Protein AF-A0A7S1H2E3-F1 (afdb_monomer_lite)

InterPro domains:
  IPR012901 Carnosine N-methyltransferase [PF07942] (1-110)
  IPR012901 Carnosine N-methyltransferase [PTHR12303] (2-111)
  IPR012901 Carnosine N-methyltransferase [SM01296] (1-111)
  IPR029063 S-adenosyl-L-methionine-dependent methyltransferase superfamily [G3DSA:3.40.50.150] (1-111)
  IPR029063 S-adenosyl-L-methionine-dependent methyltransferase superfamily [SSF53335] (2-95)

Sequence (112 aa):
NAIVCCFFLDAAPSIVEYIQVIHKMLKPGGHLINFGPLLYHWSGPAMRPDDRTREKYQSRFSYLDSRYMSSVDMSWEDVRHILVNAGFDIVEERVGVRTLYTADRRSMMNMA

Radius of gyration: 16.62 Å; chains: 1; bounding box: 35×37×40 Å

pLDDT: mean 89.61, std 10.37, range [56.91, 98.44]

Structure (mmCIF, N/CA/C/O backbone):
data_AF-A0A7S1H2E3-F1
#
_entry.id   AF-A0A7S1H2E3-F1
#
loop_
_atom_site.group_PDB
_atom_site.id
_atom_site.type_symbol
_atom_site.label_atom_id
_atom_site.label_alt_id
_atom_site.label_comp_id
_atom_site.label_asym_id
_atom_site.label_entity_id
_atom_site.label_seq_id
_atom_site.pdbx_PDB_ins_code
_atom_site.Cartn_x
_atom_site.Cartn_y
_atom_site.Cartn_z
_atom_site.occupancy
_atom_site.B_iso_or_equiv
_atom_site.auth_seq_id
_atom_site.auth_comp_id
_atom_site.auth_asym_id
_atom_site.auth_atom_id
_atom_site.pdbx_PDB_model_num
ATOM 1 N N . ASN A 1 1 ? -18.091 3.417 9.476 1.00 94.31 1 ASN A N 1
ATOM 2 C CA . ASN A 1 1 ? -17.389 4.181 8.414 1.00 94.31 1 ASN A CA 1
ATOM 3 C C . ASN A 1 1 ? -16.238 3.312 7.939 1.00 94.31 1 ASN A C 1
ATOM 5 O O . ASN A 1 1 ? -15.663 2.635 8.780 1.00 94.31 1 ASN A O 1
ATOM 9 N N . ALA A 1 2 ? -15.971 3.242 6.638 1.00 97.50 2 ALA A N 1
ATOM 10 C CA . ALA A 1 2 ? -14.930 2.365 6.117 1.00 97.50 2 ALA A CA 1
ATOM 11 C C . ALA A 1 2 ? -14.249 2.970 4.887 1.00 97.50 2 ALA A C 1
ATOM 13 O O . ALA A 1 2 ? -14.883 3.718 4.141 1.00 97.50 2 ALA A O 1
ATOM 14 N N . ILE A 1 3 ? -12.982 2.615 4.691 1.00 98.44 3 ILE A N 1
ATOM 15 C CA . ILE A 1 3 ? -12.194 2.874 3.485 1.00 98.44 3 ILE A CA 1
ATOM 16 C C . ILE A 1 3 ? -11.799 1.518 2.909 1.00 98.44 3 ILE A C 1
ATOM 18 O O . ILE A 1 3 ? -11.326 0.646 3.636 1.00 98.44 3 ILE A O 1
ATOM 22 N N . VAL A 1 4 ? -12.021 1.338 1.608 1.00 98.31 4 VAL A N 1
ATOM 23 C CA . VAL A 1 4 ? -11.709 0.095 0.901 1.00 98.31 4 VAL A CA 1
ATOM 24 C C . VAL A 1 4 ? -10.627 0.373 -0.132 1.00 98.31 4 VAL A C 1
ATOM 26 O O . VAL A 1 4 ? -10.801 1.222 -1.004 1.00 98.31 4 VAL A O 1
ATOM 29 N N . CYS A 1 5 ? -9.524 -0.358 -0.039 1.00 98.06 5 CYS A N 1
ATOM 30 C CA . CYS A 1 5 ? -8.411 -0.321 -0.975 1.00 98.06 5 CYS A CA 1
ATOM 31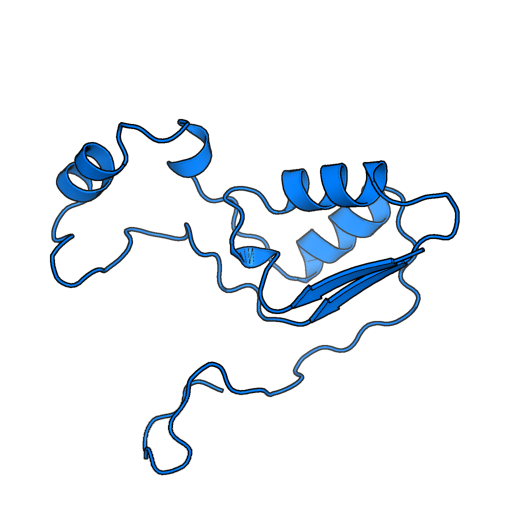 C C . CYS A 1 5 ? -8.394 -1.641 -1.752 1.00 98.06 5 CYS A C 1
ATOM 33 O O . CYS A 1 5 ? -8.228 -2.705 -1.162 1.00 98.06 5 CYS A O 1
ATOM 35 N N . CYS A 1 6 ? -8.587 -1.583 -3.069 1.00 97.50 6 CYS A N 1
ATOM 36 C CA . CYS A 1 6 ? -8.560 -2.752 -3.948 1.00 97.50 6 CYS A CA 1
ATOM 37 C C . CYS A 1 6 ? -7.493 -2.526 -5.023 1.00 97.50 6 CYS A C 1
ATOM 39 O O . CYS A 1 6 ? -7.674 -1.620 -5.834 1.00 97.50 6 CYS A O 1
ATOM 41 N N . PHE A 1 7 ? -6.391 -3.290 -5.003 1.00 96.62 7 PHE A N 1
ATOM 42 C CA . PHE A 1 7 ? -5.220 -3.077 -5.881 1.00 96.62 7 PHE A CA 1
ATOM 43 C C . PHE A 1 7 ? -4.704 -1.625 -5.836 1.00 96.62 7 PHE A C 1
ATOM 45 O O . PHE A 1 7 ? -4.566 -0.967 -6.867 1.00 96.62 7 PHE A O 1
ATOM 52 N N . PHE A 1 8 ? -4.529 -1.086 -4.624 1.00 97.00 8 PHE A N 1
ATOM 53 C CA . PHE A 1 8 ? -4.285 0.348 -4.439 1.00 97.00 8 PHE A CA 1
ATOM 54 C C . PHE A 1 8 ? -3.083 0.699 -3.561 1.00 97.00 8 PHE A C 1
ATOM 56 O O . PHE A 1 8 ? -2.386 1.666 -3.856 1.00 97.00 8 PHE A O 1
ATOM 63 N N . LEU A 1 9 ? -2.838 -0.026 -2.465 1.00 95.75 9 LEU A N 1
ATOM 64 C CA . LEU A 1 9 ? -1.803 0.379 -1.504 1.00 95.75 9 LEU A CA 1
ATOM 65 C C . LEU A 1 9 ? -0.379 0.342 -2.086 1.00 95.75 9 LEU A C 1
ATOM 67 O O . LEU A 1 9 ? 0.482 1.092 -1.635 1.00 95.75 9 LEU A O 1
ATOM 71 N N . ASP A 1 10 ? -0.150 -0.485 -3.100 1.00 93.94 10 ASP A N 1
ATOM 72 C CA . ASP A 1 10 ? 1.111 -0.637 -3.827 1.00 93.94 10 ASP A CA 1
ATOM 73 C C . ASP A 1 10 ? 1.310 0.387 -4.961 1.00 93.94 10 ASP A C 1
ATOM 75 O O . ASP A 1 10 ? 2.387 0.459 -5.553 1.00 93.94 10 ASP A O 1
ATOM 79 N N . ALA A 1 11 ? 0.316 1.238 -5.233 1.00 92.38 11 ALA A N 1
ATOM 80 C CA . ALA A 1 11 ? 0.440 2.349 -6.179 1.00 92.38 11 ALA A CA 1
ATOM 81 C C . ALA A 1 11 ? 1.165 3.575 -5.585 1.00 92.38 11 ALA A C 1
ATOM 83 O O . ALA A 1 11 ? 1.516 4.514 -6.310 1.00 92.38 11 ALA A O 1
ATOM 84 N N . ALA A 1 12 ? 1.388 3.584 -4.268 1.00 90.69 12 ALA A N 1
ATOM 85 C CA . ALA A 1 12 ? 2.074 4.660 -3.571 1.00 90.69 12 ALA A CA 1
ATOM 86 C C . ALA A 1 12 ? 3.601 4.555 -3.729 1.00 90.69 12 ALA A C 1
ATOM 88 O O . ALA A 1 12 ? 4.145 3.457 -3.632 1.00 90.69 12 ALA A O 1
ATOM 89 N N . PRO A 1 13 ? 4.322 5.686 -3.847 1.00 89.81 13 PRO A N 1
ATOM 90 C CA . PRO A 1 13 ? 5.772 5.705 -3.632 1.00 89.81 13 PRO A CA 1
ATOM 91 C C . PRO A 1 13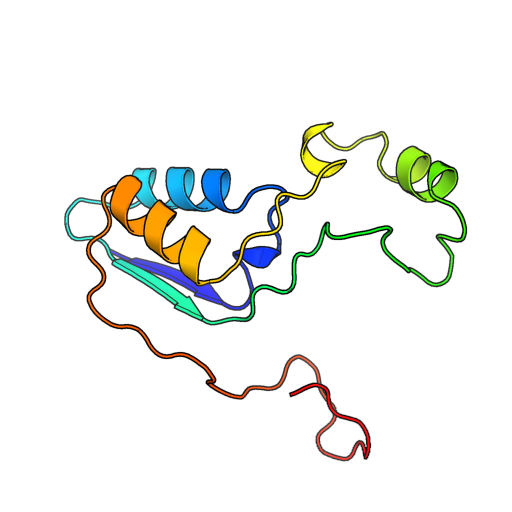 ? 6.151 5.271 -2.209 1.00 89.81 13 PRO A C 1
ATOM 93 O O . PRO A 1 13 ? 7.201 4.679 -1.982 1.00 89.81 13 PRO A O 1
ATOM 96 N N . SER A 1 14 ? 5.277 5.570 -1.242 1.00 93.06 14 SER A N 1
ATOM 97 C CA . SER A 1 14 ? 5.399 5.166 0.155 1.00 93.06 14 SER A CA 1
ATOM 98 C C . SER A 1 14 ? 4.038 4.737 0.691 1.00 93.06 14 SER A C 1
ATOM 100 O O . SER A 1 14 ? 3.136 5.557 0.884 1.00 93.06 14 SER A O 1
ATOM 102 N N . ILE A 1 15 ? 3.893 3.442 0.971 1.00 94.88 15 ILE A N 1
ATOM 103 C CA . ILE A 1 15 ? 2.671 2.878 1.563 1.00 94.88 15 ILE A CA 1
ATOM 104 C C . ILE A 1 15 ? 2.383 3.454 2.960 1.00 94.88 15 ILE A C 1
ATOM 106 O O . ILE A 1 15 ? 1.225 3.583 3.357 1.00 94.88 15 ILE A O 1
ATOM 110 N N . VAL A 1 16 ? 3.426 3.872 3.688 1.00 95.38 16 VAL A N 1
ATOM 111 C CA . VAL A 1 16 ? 3.310 4.489 5.019 1.00 95.38 16 VAL A CA 1
ATOM 112 C C . VAL A 1 16 ? 2.501 5.783 4.949 1.00 95.38 16 VAL A C 1
ATOM 114 O O . VAL A 1 16 ? 1.620 6.001 5.782 1.00 95.38 16 VAL A O 1
ATOM 117 N N . GLU A 1 17 ? 2.756 6.622 3.940 1.00 93.81 17 GLU A N 1
ATOM 118 C CA . GLU A 1 17 ? 2.015 7.875 3.747 1.00 93.81 17 GLU A CA 1
ATOM 119 C C . GLU A 1 17 ? 0.526 7.596 3.505 1.00 93.81 17 GLU A C 1
ATOM 121 O O . GLU A 1 17 ? -0.334 8.250 4.100 1.00 93.81 17 GLU A O 1
ATOM 126 N N . TYR A 1 18 ? 0.212 6.580 2.694 1.00 95.88 18 TYR A N 1
ATOM 127 C CA . TYR A 1 18 ? -1.171 6.168 2.441 1.00 95.88 18 TYR A CA 1
ATOM 128 C C . TYR A 1 18 ? -1.857 5.701 3.724 1.00 95.88 18 TYR A C 1
ATOM 130 O O . TYR A 1 18 ? -2.937 6.194 4.044 1.00 95.88 18 TYR A O 1
ATOM 138 N N . ILE A 1 19 ? -1.223 4.813 4.495 1.00 97.31 19 ILE A N 1
ATOM 139 C CA . ILE A 1 19 ? -1.776 4.302 5.759 1.00 97.31 19 ILE A CA 1
ATOM 140 C C . ILE A 1 19 ? -2.066 5.450 6.738 1.00 97.31 19 ILE A C 1
ATOM 142 O O . ILE A 1 19 ? -3.144 5.495 7.332 1.00 97.31 19 ILE A O 1
ATOM 146 N N . GLN A 1 20 ? -1.153 6.418 6.873 1.00 96.75 20 GLN A N 1
ATOM 147 C CA . GLN A 1 20 ? -1.343 7.577 7.752 1.00 96.75 20 GLN A CA 1
ATOM 148 C C . GLN A 1 20 ? -2.520 8.460 7.322 1.00 96.75 20 GLN A C 1
ATOM 150 O O . GLN A 1 20 ? -3.281 8.934 8.169 1.00 96.75 20 GLN A O 1
ATOM 155 N N . VAL A 1 21 ? -2.671 8.709 6.018 1.00 97.25 21 VAL A N 1
ATOM 156 C CA . VAL A 1 21 ? -3.791 9.494 5.480 1.00 97.25 21 VAL A CA 1
ATOM 157 C C . VAL A 1 21 ? -5.108 8.751 5.681 1.00 97.25 21 VAL A C 1
ATOM 159 O O . VAL A 1 21 ? -6.057 9.335 6.200 1.00 97.25 21 VAL A O 1
ATOM 162 N N . ILE A 1 22 ? -5.151 7.458 5.355 1.00 97.94 22 ILE A N 1
ATOM 163 C CA . ILE A 1 22 ? -6.324 6.599 5.552 1.00 97.94 22 ILE A CA 1
ATOM 164 C C . ILE A 1 22 ? -6.758 6.617 7.019 1.00 97.94 22 ILE A C 1
ATOM 166 O O . ILE A 1 22 ? -7.929 6.859 7.302 1.00 97.94 22 ILE A O 1
ATOM 170 N N . HIS A 1 23 ? -5.823 6.436 7.956 1.00 97.50 23 HIS A N 1
ATOM 171 C CA . HIS A 1 23 ? -6.119 6.477 9.388 1.00 97.50 23 HIS A CA 1
ATOM 172 C C . HIS A 1 23 ? -6.748 7.814 9.807 1.00 97.50 23 HIS A C 1
ATOM 174 O O . HIS A 1 23 ? -7.773 7.830 10.481 1.00 97.50 23 HIS A O 1
ATOM 180 N N . LYS A 1 24 ? -6.193 8.945 9.349 1.00 97.69 24 LYS A N 1
ATOM 181 C CA . LYS A 1 24 ? -6.733 10.289 9.638 1.00 97.69 24 LYS A CA 1
ATOM 182 C C . LYS A 1 24 ? -8.127 10.524 9.050 1.00 97.69 24 LYS A C 1
ATOM 184 O O . LYS A 1 24 ? -8.882 11.330 9.587 1.00 97.69 24 LYS A O 1
ATOM 189 N N . MET A 1 25 ? -8.456 9.873 7.935 1.00 97.62 25 MET A N 1
ATOM 190 C CA . MET A 1 25 ? -9.764 9.992 7.286 1.00 97.62 25 MET A CA 1
ATOM 191 C C . MET A 1 25 ? -10.851 9.161 7.978 1.00 97.62 25 MET A C 1
ATOM 193 O O . MET A 1 25 ? -12.038 9.476 7.851 1.00 97.62 25 MET A O 1
ATOM 197 N N . LEU A 1 26 ? -10.472 8.096 8.684 1.00 98.12 26 LEU A N 1
ATOM 198 C CA . LEU A 1 26 ? -11.414 7.235 9.384 1.00 98.12 26 LEU A CA 1
ATOM 199 C C . LEU A 1 26 ? -11.911 7.902 10.669 1.00 98.12 26 LEU A C 1
ATOM 201 O O . LEU A 1 26 ? -11.162 8.493 11.444 1.00 98.12 26 LEU A O 1
ATOM 205 N N . LYS A 1 27 ? -13.214 7.768 10.922 1.00 97.50 27 LYS A N 1
ATOM 206 C CA . LYS A 1 27 ? -13.777 8.070 12.247 1.00 97.50 27 LYS A CA 1
ATOM 207 C C . LYS A 1 27 ? -13.348 6.978 13.241 1.00 97.50 27 LYS A C 1
ATOM 209 O O . LYS A 1 27 ? -13.123 5.852 12.797 1.00 97.50 27 LYS A O 1
ATOM 214 N N . PRO A 1 28 ? -13.317 7.244 14.561 1.00 96.31 28 PRO A N 1
ATOM 215 C CA . PRO A 1 28 ? -13.108 6.195 15.561 1.00 96.31 28 PRO A CA 1
ATOM 216 C C . PRO A 1 28 ? -14.047 4.997 15.343 1.00 96.31 28 PRO A C 1
ATOM 218 O O . PRO A 1 28 ? -15.234 5.181 15.059 1.00 96.31 28 PRO A O 1
ATOM 221 N N . GLY A 1 29 ? -13.506 3.776 15.415 1.00 96.81 29 GLY A N 1
ATOM 222 C CA . GLY A 1 29 ? -14.218 2.536 15.063 1.00 96.81 29 GLY A CA 1
ATOM 223 C C . GLY A 1 29 ? -14.425 2.319 13.553 1.00 96.81 29 GLY A C 1
ATOM 224 O O . GLY A 1 29 ? -15.166 1.426 13.135 1.00 96.81 29 GLY A O 1
ATOM 225 N N . GLY A 1 30 ? -13.825 3.159 12.709 1.00 98.06 30 GLY A N 1
ATOM 226 C CA . GLY A 1 30 ? -13.805 2.989 11.263 1.00 98.06 30 GLY A CA 1
ATOM 227 C C . GLY A 1 30 ? -12.911 1.827 10.829 1.00 98.06 30 GLY A C 1
ATOM 228 O O . GLY A 1 30 ? -12.005 1.434 11.552 1.00 98.06 30 GLY A O 1
ATOM 229 N N . HIS A 1 31 ? -13.181 1.268 9.650 1.00 98.19 31 HIS A N 1
ATOM 230 C CA . HIS A 1 31 ? -12.479 0.084 9.148 1.00 98.19 31 HIS A CA 1
ATOM 231 C C . HIS A 1 31 ? -11.690 0.401 7.877 1.00 98.19 31 HIS A C 1
ATOM 233 O O . HIS A 1 31 ? -12.210 1.040 6.962 1.00 98.19 31 HIS A O 1
ATOM 239 N N . LEU A 1 32 ? -10.462 -0.102 7.796 1.00 98.38 32 LEU A N 1
ATOM 240 C CA . LEU A 1 32 ? -9.728 -0.236 6.543 1.00 98.38 32 LEU A CA 1
ATOM 241 C C . LEU A 1 32 ? -9.896 -1.671 6.038 1.00 98.38 32 LEU A C 1
ATOM 243 O O . LEU A 1 32 ? -9.581 -2.615 6.756 1.00 98.38 32 LEU A O 1
ATOM 247 N N . ILE A 1 33 ? -10.373 -1.834 4.806 1.00 98.25 33 ILE A N 1
ATOM 248 C CA . ILE A 1 33 ? -10.429 -3.128 4.119 1.00 98.25 33 ILE A CA 1
ATOM 249 C C . ILE A 1 33 ? -9.468 -3.053 2.937 1.00 98.25 33 ILE A C 1
ATOM 251 O O . ILE A 1 33 ? -9.696 -2.276 2.013 1.00 98.25 33 ILE A O 1
ATOM 255 N N . ASN A 1 34 ? -8.399 -3.845 2.960 1.00 97.56 34 ASN A N 1
ATOM 256 C CA . ASN A 1 34 ? -7.433 -3.910 1.867 1.00 97.56 34 ASN A CA 1
ATOM 257 C C . ASN A 1 34 ? -7.475 -5.277 1.179 1.00 97.56 34 ASN A C 1
ATOM 259 O O . ASN A 1 34 ? -7.445 -6.310 1.843 1.00 97.56 34 ASN A O 1
ATOM 263 N N . PHE A 1 35 ? -7.496 -5.273 -0.151 1.00 97.44 35 PHE A N 1
ATOM 264 C CA . PHE A 1 35 ? -7.398 -6.469 -0.976 1.00 97.44 35 PHE A CA 1
ATOM 265 C C . PHE A 1 35 ? -6.550 -6.190 -2.216 1.00 97.44 35 PHE A C 1
ATOM 267 O O . PHE A 1 35 ? -6.895 -5.352 -3.046 1.00 97.44 35 PHE A O 1
ATOM 274 N N . GLY A 1 36 ? -5.442 -6.899 -2.374 1.00 95.56 36 GLY A N 1
ATOM 275 C CA . GLY A 1 36 ? -4.568 -6.733 -3.527 1.00 95.56 36 GLY A CA 1
ATOM 276 C C . GLY A 1 36 ? -3.154 -7.225 -3.248 1.00 95.56 36 GLY A C 1
ATOM 277 O O . GLY A 1 36 ? -2.864 -7.657 -2.130 1.00 95.56 36 GLY A O 1
ATOM 278 N N . PRO A 1 37 ? -2.290 -7.186 -4.269 1.00 95.31 37 PRO A N 1
ATOM 279 C CA . PRO A 1 37 ? -0.889 -7.535 -4.121 1.00 95.31 37 PRO A CA 1
ATOM 280 C C . PRO A 1 37 ? -0.098 -6.410 -3.432 1.00 95.31 37 PRO A C 1
ATOM 282 O O . PRO A 1 37 ? -0.628 -5.350 -3.101 1.00 95.31 37 PRO A O 1
ATOM 285 N N . LEU A 1 38 ? 1.193 -6.671 -3.226 1.00 94.44 38 LEU A N 1
ATOM 286 C CA . LEU A 1 38 ? 2.209 -5.657 -2.943 1.00 94.44 38 LEU A CA 1
ATOM 287 C C . LEU A 1 38 ? 3.160 -5.551 -4.145 1.00 94.44 38 LEU A C 1
ATOM 289 O O . LEU A 1 38 ? 4.358 -5.805 -4.033 1.00 94.44 38 LEU A O 1
ATOM 293 N N . LEU A 1 39 ? 2.606 -5.260 -5.327 1.00 92.75 39 LEU A N 1
ATOM 294 C CA . LEU A 1 39 ? 3.374 -5.076 -6.557 1.00 92.75 39 LEU A CA 1
ATOM 295 C C . LEU A 1 39 ? 3.699 -3.587 -6.717 1.00 92.75 39 LEU A C 1
ATOM 297 O O . LEU A 1 39 ? 3.001 -2.853 -7.414 1.00 92.75 39 LEU A O 1
ATOM 301 N N . TYR A 1 40 ? 4.752 -3.141 -6.031 1.00 92.25 40 TYR A N 1
ATOM 302 C CA . TYR A 1 40 ? 5.103 -1.724 -5.918 1.00 92.25 40 TYR A CA 1
ATOM 303 C C . TYR A 1 40 ? 5.291 -1.048 -7.277 1.00 92.25 40 TYR A C 1
ATOM 305 O O . TYR A 1 40 ? 6.234 -1.335 -8.014 1.00 92.25 40 TYR A O 1
ATOM 313 N N . HIS A 1 41 ? 4.402 -0.101 -7.585 1.00 87.81 41 HIS A N 1
ATOM 314 C CA . HIS A 1 41 ? 4.331 0.563 -8.888 1.00 87.81 41 HIS A CA 1
ATOM 315 C C . HIS A 1 41 ? 5.610 1.322 -9.253 1.00 87.81 41 HIS A C 1
ATOM 317 O O . HIS A 1 41 ? 5.966 1.427 -10.426 1.00 87.81 41 HIS A O 1
ATOM 323 N N . TRP A 1 42 ? 6.289 1.858 -8.240 1.00 84.25 42 TRP A N 1
ATOM 324 C CA . TRP A 1 42 ? 7.492 2.674 -8.391 1.00 84.25 42 TRP A CA 1
ATOM 325 C C . TRP A 1 42 ? 8.782 1.855 -8.216 1.00 84.25 42 TRP A C 1
ATOM 327 O O . TRP A 1 42 ? 9.879 2.416 -8.286 1.00 84.25 42 TRP A O 1
ATOM 337 N N . SER A 1 43 ? 8.668 0.536 -8.008 1.00 81.62 43 SER A N 1
ATOM 338 C CA . SER A 1 43 ? 9.810 -0.367 -7.879 1.00 81.62 43 SER A CA 1
ATOM 339 C C . SER A 1 43 ? 10.492 -0.562 -9.233 1.00 81.62 43 SER A C 1
ATOM 341 O O . SER A 1 43 ? 10.007 -1.263 -10.121 1.00 81.62 43 SER A O 1
ATOM 343 N N . GLY A 1 44 ? 11.645 0.087 -9.395 1.00 70.06 44 GLY A N 1
ATOM 344 C CA . GLY A 1 44 ? 12.470 -0.009 -10.596 1.00 70.06 44 GLY A CA 1
ATOM 345 C C . GLY A 1 44 ? 12.089 0.976 -11.709 1.00 70.06 44 GLY A C 1
ATOM 346 O O . GLY A 1 44 ? 11.165 1.779 -11.574 1.00 70.06 44 GLY A O 1
ATOM 347 N N . PRO A 1 45 ? 12.848 0.990 -12.820 1.00 59.75 45 PRO A N 1
ATOM 348 C CA . PRO A 1 45 ? 12.487 1.806 -13.970 1.00 59.75 45 PRO A CA 1
ATOM 349 C C . PRO A 1 45 ? 11.155 1.291 -14.512 1.00 59.75 45 PRO A C 1
ATOM 351 O O . PRO A 1 45 ? 11.028 0.088 -14.749 1.00 59.75 45 PRO A O 1
ATOM 354 N N . ALA A 1 46 ? 10.173 2.168 -14.741 1.00 57.34 46 ALA A N 1
ATOM 355 C CA . ALA A 1 46 ? 8.986 1.745 -15.470 1.00 57.34 46 ALA A CA 1
ATOM 356 C C . ALA A 1 46 ? 9.453 1.246 -16.837 1.00 57.34 46 ALA A C 1
ATOM 358 O O . ALA A 1 46 ? 9.848 2.037 -17.689 1.00 57.34 46 ALA A O 1
ATOM 359 N N . MET A 1 47 ? 9.441 -0.070 -17.045 1.00 56.91 47 MET A N 1
ATOM 360 C CA . MET A 1 47 ? 9.752 -0.665 -18.338 1.00 56.91 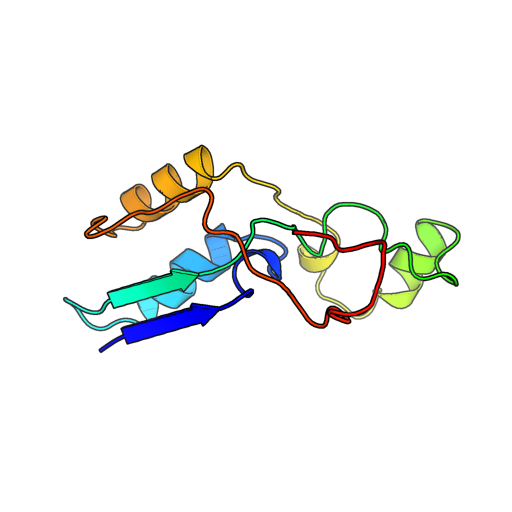47 MET A CA 1
ATOM 361 C C . MET A 1 47 ? 8.535 -0.489 -19.238 1.00 56.91 47 MET A C 1
ATOM 363 O O . MET A 1 47 ? 7.891 -1.449 -19.658 1.00 56.91 47 MET A O 1
ATOM 367 N N . ARG A 1 48 ? 8.185 0.764 -19.535 1.00 62.09 48 ARG A N 1
ATOM 368 C CA . ARG A 1 48 ? 7.453 1.007 -20.763 1.00 62.09 48 ARG A CA 1
ATOM 369 C C . ARG A 1 48 ? 8.391 0.662 -21.922 1.00 62.09 48 ARG A C 1
ATOM 371 O O . ARG A 1 48 ? 9.597 0.884 -21.808 1.00 62.09 48 ARG A O 1
ATOM 378 N N . PRO A 1 49 ? 7.876 0.141 -23.044 1.00 66.56 49 PRO A N 1
ATOM 379 C CA . PRO A 1 49 ? 8.717 -0.223 -24.186 1.00 66.56 49 PRO A CA 1
ATOM 380 C C . PRO A 1 49 ? 9.609 0.923 -24.714 1.00 66.56 49 PRO A C 1
ATOM 382 O O . PRO A 1 49 ? 10.625 0.677 -25.367 1.00 66.56 49 PRO A O 1
ATOM 385 N N . ASP A 1 50 ? 9.229 2.175 -24.454 1.00 70.25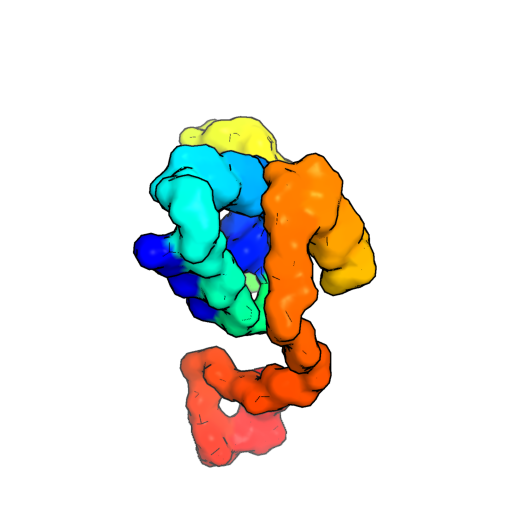 50 ASP A N 1
ATOM 386 C CA . ASP A 1 50 ? 9.929 3.401 -24.840 1.00 70.25 50 ASP A CA 1
ATOM 387 C C . ASP A 1 50 ? 10.941 3.921 -23.799 1.00 70.25 50 ASP A C 1
ATOM 389 O O . ASP A 1 50 ? 11.909 4.591 -24.180 1.00 70.25 50 ASP A O 1
ATOM 393 N N . ASP A 1 51 ? 10.794 3.564 -22.519 1.00 69.88 51 ASP A N 1
ATOM 394 C CA . ASP A 1 51 ? 11.666 3.995 -21.418 1.00 69.88 51 ASP A CA 1
ATOM 395 C C . ASP A 1 51 ? 12.946 3.128 -21.371 1.00 69.88 51 ASP A C 1
ATOM 397 O O . ASP A 1 51 ? 13.139 2.256 -20.527 1.00 69.88 51 ASP A O 1
ATOM 401 N N . ARG A 1 52 ? 13.848 3.359 -22.338 1.00 69.44 52 ARG A N 1
ATOM 402 C CA . ARG A 1 52 ? 15.083 2.564 -22.526 1.00 69.44 52 ARG A CA 1
ATOM 403 C C . ARG A 1 52 ? 16.233 2.917 -21.579 1.00 69.44 52 ARG A C 1
ATOM 405 O O . ARG A 1 52 ? 17.193 2.156 -21.502 1.00 69.44 52 ARG A O 1
ATOM 412 N N . THR A 1 53 ? 16.182 4.074 -20.916 1.00 76.50 53 THR A N 1
ATOM 413 C CA . THR A 1 53 ? 17.216 4.512 -19.963 1.00 76.50 53 THR A CA 1
ATOM 414 C C . THR A 1 53 ? 16.595 5.232 -18.768 1.00 76.50 53 THR A C 1
ATOM 416 O O . THR A 1 53 ? 15.504 5.804 -18.867 1.00 76.50 53 THR A O 1
ATOM 419 N N . ARG A 1 54 ? 17.308 5.231 -17.634 1.00 75.44 54 ARG A N 1
ATOM 420 C CA . ARG A 1 54 ? 16.860 5.872 -16.389 1.00 75.44 54 ARG A CA 1
ATOM 421 C C . ARG A 1 54 ? 16.722 7.387 -16.543 1.00 75.44 54 ARG A C 1
ATOM 423 O O . ARG A 1 54 ? 15.817 7.972 -15.960 1.00 75.44 54 ARG A O 1
ATOM 430 N N . GLU A 1 55 ? 17.560 8.012 -17.363 1.00 80.38 55 GLU A N 1
ATOM 431 C CA . GLU A 1 55 ? 17.533 9.455 -17.620 1.00 80.38 55 GLU A CA 1
ATOM 432 C C . GLU A 1 55 ? 16.283 9.855 -18.407 1.00 80.38 55 GLU A C 1
ATOM 434 O O . GLU A 1 55 ? 15.653 10.859 -18.084 1.00 80.38 55 GLU A O 1
ATOM 439 N N . LYS A 1 56 ? 15.877 9.061 -19.411 1.00 79.19 56 LYS A N 1
ATOM 440 C CA . LYS A 1 56 ? 14.635 9.315 -20.160 1.00 79.19 56 LYS A CA 1
ATOM 441 C C . LYS A 1 56 ? 13.418 9.205 -19.252 1.00 79.19 56 LYS A C 1
ATOM 443 O O . LYS A 1 56 ? 12.600 10.124 -19.243 1.00 79.19 56 LYS A O 1
ATOM 448 N N . TYR A 1 57 ? 13.373 8.159 -18.429 1.00 75.88 57 TYR A N 1
ATOM 449 C CA . TYR A 1 57 ? 12.354 7.994 -17.397 1.00 75.88 57 TYR A CA 1
ATOM 450 C C . TYR A 1 57 ? 12.303 9.220 -16.463 1.00 75.88 57 TYR A C 1
ATOM 452 O O . TYR A 1 57 ? 11.263 9.864 -16.341 1.00 75.88 57 TYR A O 1
ATOM 460 N N . GLN A 1 58 ? 13.442 9.619 -15.885 1.00 77.50 58 GLN A N 1
ATOM 461 C CA . GLN A 1 58 ? 13.529 10.776 -14.985 1.00 77.50 58 GLN A CA 1
ATOM 462 C C . GLN A 1 58 ? 13.127 12.090 -15.666 1.00 77.50 58 GLN A C 1
ATOM 464 O O . GLN A 1 58 ? 12.394 12.882 -15.084 1.00 77.50 58 GLN A O 1
ATOM 469 N N . SER A 1 59 ? 13.555 12.318 -16.910 1.00 82.31 59 SER A N 1
ATOM 470 C CA . SER A 1 59 ? 13.194 13.522 -17.667 1.00 82.31 59 SER A CA 1
ATOM 471 C C . SER A 1 59 ? 11.688 13.608 -17.919 1.00 82.31 59 SER A C 1
ATOM 473 O O . SER A 1 59 ? 11.095 14.676 -17.757 1.00 82.31 59 SER A O 1
ATOM 475 N N . ARG A 1 60 ? 11.049 12.475 -18.238 1.00 80.31 60 ARG A N 1
ATOM 476 C CA . ARG A 1 60 ? 9.610 12.390 -18.494 1.00 80.31 60 ARG A CA 1
ATOM 477 C C . ARG A 1 60 ? 8.801 12.684 -17.243 1.00 80.31 60 ARG A C 1
ATOM 479 O O . ARG A 1 60 ? 7.779 13.348 -17.338 1.00 80.31 60 ARG A O 1
ATOM 486 N N . PHE A 1 61 ? 9.274 12.224 -16.090 1.00 80.31 61 PHE A N 1
ATOM 487 C CA . PHE A 1 61 ? 8.619 12.430 -14.802 1.00 80.31 61 PHE A CA 1
ATOM 488 C C . PHE A 1 61 ? 9.158 13.628 -14.010 1.00 80.31 61 PHE A C 1
ATOM 490 O O . PHE A 1 61 ? 8.804 13.794 -12.849 1.00 80.31 61 PHE A O 1
ATOM 497 N N . SER A 1 62 ? 9.949 14.506 -14.633 1.00 83.88 62 SER A N 1
ATOM 498 C CA . SER A 1 62 ? 10.522 15.697 -13.984 1.00 83.88 62 SER A CA 1
ATOM 499 C C . SER A 1 62 ? 9.480 16.684 -13.444 1.00 83.88 62 SER A C 1
ATOM 501 O O . SER A 1 62 ? 9.799 17.502 -12.587 1.00 83.88 62 SER A O 1
ATOM 503 N N . TYR A 1 63 ? 8.236 16.602 -13.929 1.00 86.06 63 TYR A N 1
ATOM 504 C CA . TYR A 1 63 ? 7.107 17.393 -13.435 1.00 86.06 63 TYR A CA 1
ATOM 505 C C . TYR A 1 63 ? 6.477 16.832 -12.152 1.00 86.06 63 TYR A C 1
ATOM 507 O O . TYR A 1 63 ? 5.666 17.516 -11.528 1.00 86.06 63 TYR A O 1
ATOM 515 N N . LEU A 1 64 ? 6.776 15.581 -11.788 1.00 84.19 64 LEU A N 1
ATOM 516 C CA . LEU A 1 64 ? 6.268 14.985 -10.560 1.00 84.19 64 LEU A CA 1
ATOM 517 C C . LEU A 1 64 ? 7.047 15.498 -9.352 1.00 84.19 64 LEU A C 1
ATOM 519 O O . LEU A 1 64 ? 8.220 15.858 -9.430 1.00 84.19 64 LEU A O 1
ATOM 523 N N . ASP A 1 65 ? 6.372 15.475 -8.207 1.00 85.88 65 ASP A N 1
ATOM 524 C CA . ASP A 1 65 ? 7.012 15.661 -6.912 1.00 85.88 65 ASP A CA 1
ATOM 525 C C . ASP A 1 65 ? 8.133 14.621 -6.741 1.00 85.88 65 ASP A C 1
ATOM 527 O O . ASP A 1 65 ? 7.981 13.451 -7.110 1.00 85.88 65 ASP A O 1
ATOM 531 N N . SER A 1 66 ? 9.269 15.056 -6.192 1.00 83.31 66 SER A N 1
ATOM 532 C CA . SER A 1 66 ? 10.470 14.232 -6.045 1.00 83.31 66 SER A CA 1
ATOM 533 C C . SER A 1 66 ? 10.222 12.938 -5.270 1.00 83.31 66 SER A C 1
ATOM 535 O O . SER A 1 66 ? 10.929 11.959 -5.498 1.00 83.31 66 SER A O 1
ATOM 537 N N . ARG A 1 67 ? 9.188 12.880 -4.421 1.00 81.62 67 ARG A N 1
ATOM 538 C CA . ARG A 1 67 ? 8.769 11.654 -3.722 1.00 81.62 67 ARG A CA 1
ATOM 539 C C . ARG A 1 67 ? 8.407 10.513 -4.673 1.00 81.62 67 ARG A C 1
ATOM 541 O O . ARG A 1 67 ? 8.673 9.360 -4.354 1.00 81.62 67 ARG A O 1
ATOM 548 N N . TYR A 1 68 ? 7.876 10.818 -5.858 1.00 79.94 68 TYR A N 1
ATOM 549 C CA . TYR A 1 68 ? 7.547 9.823 -6.888 1.00 79.94 68 TYR A CA 1
ATOM 550 C C . TYR A 1 68 ? 8.779 9.340 -7.671 1.00 79.94 68 TYR A C 1
ATOM 552 O O . TYR A 1 68 ? 8.667 8.488 -8.548 1.00 79.94 68 TYR A O 1
ATOM 560 N N . MET A 1 69 ? 9.970 9.878 -7.382 1.00 78.06 69 MET A N 1
ATOM 561 C CA . MET A 1 69 ? 11.235 9.397 -7.956 1.00 78.06 69 MET A CA 1
ATOM 562 C C . MET A 1 69 ? 11.864 8.266 -7.132 1.00 78.06 69 MET A C 1
ATOM 564 O O . MET A 1 69 ? 12.922 7.749 -7.498 1.00 78.06 69 MET A O 1
ATOM 568 N N . SER A 1 70 ? 11.230 7.894 -6.022 1.00 80.38 70 SER A N 1
ATOM 569 C CA . SER A 1 70 ? 11.653 6.830 -5.116 1.00 80.38 70 SER A CA 1
ATOM 570 C C . SER A 1 70 ? 10.511 5.856 -4.861 1.00 80.38 70 SER A C 1
ATOM 572 O O . SER A 1 70 ? 9.347 6.225 -4.983 1.00 80.38 70 SER A O 1
ATOM 574 N N . SER A 1 71 ? 10.859 4.633 -4.472 1.00 87.94 71 SER A N 1
ATOM 575 C CA . SER A 1 71 ? 9.905 3.626 -4.015 1.00 87.94 71 SER A CA 1
ATOM 576 C C . SER A 1 71 ? 10.381 3.050 -2.696 1.00 87.94 71 SER A C 1
ATOM 578 O O . SER A 1 71 ? 11.569 2.754 -2.537 1.00 87.94 71 SER A O 1
ATOM 580 N N . VAL A 1 72 ? 9.459 2.933 -1.748 1.00 91.44 72 VAL A N 1
ATOM 581 C CA . VAL A 1 72 ? 9.676 2.251 -0.477 1.00 91.44 72 VAL A CA 1
ATOM 582 C C . VAL A 1 72 ? 8.944 0.920 -0.536 1.00 91.44 72 VAL A C 1
ATOM 584 O O . VAL A 1 72 ? 7.767 0.815 -0.186 1.00 91.44 72 VAL A O 1
ATOM 587 N N . ASP A 1 73 ? 9.673 -0.085 -1.004 1.00 92.50 73 ASP A N 1
ATOM 588 C CA . ASP A 1 73 ? 9.161 -1.437 -1.180 1.00 92.50 73 ASP A CA 1
ATOM 589 C C . ASP A 1 73 ? 9.238 -2.172 0.159 1.00 92.50 73 ASP A C 1
ATOM 591 O O . ASP A 1 73 ? 10.299 -2.241 0.782 1.00 92.50 73 ASP A O 1
ATOM 595 N N . MET A 1 74 ? 8.112 -2.709 0.617 1.00 93.62 74 MET A N 1
ATOM 596 C CA . MET A 1 74 ? 7.993 -3.352 1.922 1.00 93.62 74 MET A CA 1
ATOM 597 C C . MET A 1 74 ? 7.403 -4.750 1.787 1.00 93.62 74 MET A C 1
ATOM 599 O O . MET A 1 74 ? 6.576 -5.025 0.918 1.00 93.62 74 MET A O 1
ATOM 603 N N . SER A 1 75 ? 7.813 -5.661 2.663 1.00 95.81 75 SER A N 1
ATOM 604 C CA . SER A 1 75 ? 7.146 -6.956 2.748 1.00 95.81 75 SER A CA 1
ATOM 605 C C . SER A 1 75 ? 5.764 -6.808 3.399 1.00 95.81 75 SER A C 1
ATOM 607 O O . SER A 1 75 ? 5.476 -5.813 4.067 1.00 95.81 75 SER A O 1
ATOM 609 N N . TRP A 1 76 ? 4.900 -7.820 3.261 1.00 95.00 76 TRP A N 1
ATOM 610 C CA . TRP A 1 76 ? 3.635 -7.833 4.007 1.00 95.00 76 TRP A CA 1
ATOM 611 C C . TRP A 1 76 ? 3.858 -7.787 5.527 1.00 95.00 76 TRP A C 1
ATOM 613 O O . TRP A 1 76 ? 3.093 -7.139 6.238 1.00 95.00 76 TRP A O 1
ATOM 623 N N . GLU A 1 77 ? 4.926 -8.417 6.023 1.00 96.75 77 GLU A N 1
ATOM 624 C CA . GLU A 1 77 ? 5.280 -8.403 7.444 1.00 96.75 77 GLU A CA 1
ATOM 625 C C . GLU A 1 77 ? 5.568 -6.978 7.938 1.00 96.75 77 GLU A C 1
ATOM 627 O O . GLU A 1 77 ? 5.006 -6.545 8.947 1.00 96.75 77 GLU A O 1
ATOM 632 N N . ASP A 1 78 ? 6.342 -6.204 7.175 1.00 97.31 78 ASP A N 1
ATOM 633 C CA . ASP A 1 78 ? 6.629 -4.801 7.491 1.00 97.31 78 ASP A CA 1
ATOM 634 C C . ASP A 1 78 ? 5.355 -3.944 7.469 1.00 97.31 78 ASP A C 1
ATOM 636 O O . ASP A 1 78 ? 5.097 -3.167 8.393 1.00 97.31 78 ASP A O 1
ATOM 640 N N . VAL A 1 79 ? 4.512 -4.113 6.442 1.00 96.44 79 VAL A N 1
ATOM 641 C CA . VAL A 1 79 ? 3.237 -3.386 6.314 1.00 96.44 79 VAL A CA 1
ATOM 642 C C . VAL A 1 79 ? 2.322 -3.678 7.502 1.00 96.44 79 VAL A C 1
ATOM 644 O O . VAL A 1 79 ? 1.711 -2.762 8.057 1.00 96.44 79 VAL A O 1
ATOM 647 N N . ARG A 1 80 ? 2.268 -4.938 7.941 1.00 96.88 80 ARG A N 1
ATOM 648 C CA . ARG A 1 80 ? 1.514 -5.358 9.122 1.00 96.88 80 ARG A CA 1
ATOM 649 C C . ARG A 1 80 ? 2.003 -4.642 10.383 1.00 96.88 80 ARG A C 1
ATOM 651 O O . ARG A 1 80 ? 1.185 -4.133 11.147 1.00 96.88 80 ARG A O 1
ATOM 658 N N . HIS A 1 81 ? 3.317 -4.548 10.583 1.00 97.56 81 HIS A N 1
ATOM 659 C CA . HIS A 1 81 ? 3.889 -3.792 11.700 1.00 97.56 81 HIS A CA 1
ATOM 660 C C . HIS A 1 81 ? 3.539 -2.301 11.640 1.00 97.56 81 HIS A C 1
ATOM 662 O O . HIS A 1 81 ? 3.217 -1.698 12.665 1.00 97.56 81 HIS A O 1
ATOM 668 N N . ILE A 1 82 ? 3.551 -1.708 10.448 1.00 97.12 82 ILE A N 1
ATOM 669 C CA . ILE A 1 82 ? 3.196 -0.300 10.249 1.00 97.12 82 ILE A CA 1
ATOM 670 C C . ILE A 1 82 ? 1.723 -0.040 10.559 1.00 97.12 82 ILE A C 1
ATOM 672 O O . ILE A 1 82 ? 1.427 0.959 11.208 1.00 97.12 82 ILE A O 1
ATOM 676 N N . LEU A 1 83 ? 0.807 -0.920 10.142 1.00 97.50 83 LEU A N 1
ATOM 677 C CA . LEU A 1 83 ? -0.621 -0.792 10.453 1.00 97.50 83 LEU A CA 1
ATOM 678 C C . LEU A 1 83 ? -0.855 -0.743 11.967 1.00 97.50 83 LEU A C 1
ATOM 680 O O . LEU A 1 83 ? -1.511 0.176 12.456 1.00 97.50 83 LEU A O 1
ATOM 684 N N . VAL A 1 84 ? -0.254 -1.676 12.710 1.00 97.56 84 VAL A N 1
ATOM 685 C CA . VAL A 1 84 ? -0.362 -1.714 14.176 1.00 97.56 84 VAL A CA 1
ATOM 686 C C . VAL A 1 84 ? 0.233 -0.451 14.800 1.00 97.56 84 VAL A C 1
ATOM 688 O O . VAL A 1 84 ? -0.416 0.209 15.608 1.00 97.56 84 VAL A O 1
ATOM 691 N N . ASN A 1 85 ? 1.432 -0.047 14.373 1.00 97.19 85 ASN A N 1
ATOM 692 C CA . ASN A 1 85 ? 2.091 1.157 14.889 1.00 97.19 85 ASN A CA 1
ATOM 693 C C . ASN A 1 85 ? 1.346 2.456 14.536 1.00 97.19 85 ASN A C 1
ATOM 695 O O . ASN A 1 85 ? 1.464 3.446 15.256 1.00 97.19 85 ASN A O 1
ATOM 699 N N . ALA A 1 86 ? 0.581 2.471 13.442 1.00 96.38 86 ALA A N 1
ATOM 700 C CA . ALA A 1 86 ? -0.266 3.595 13.055 1.00 96.38 86 ALA A CA 1
ATOM 701 C C . ALA A 1 86 ? -1.549 3.704 13.900 1.00 96.38 86 ALA A C 1
ATOM 703 O O . ALA A 1 86 ? -2.213 4.738 13.832 1.00 96.38 86 ALA A O 1
ATOM 704 N N . GLY A 1 87 ? -1.875 2.680 14.700 1.00 96.31 87 GLY A N 1
ATOM 705 C CA . GLY A 1 87 ? -3.042 2.651 15.586 1.00 96.31 87 GLY A CA 1
ATOM 706 C C . GLY A 1 87 ? -4.195 1.770 15.103 1.00 96.31 87 GLY A C 1
ATOM 707 O O . GLY A 1 87 ? -5.302 1.901 15.620 1.00 96.31 87 GLY A O 1
ATOM 708 N N . PHE A 1 88 ? -3.972 0.894 14.118 1.00 97.88 88 PHE A N 1
ATOM 709 C CA . PHE A 1 88 ? -4.981 -0.076 13.691 1.00 97.88 88 PHE A CA 1
ATOM 710 C C . PHE A 1 88 ? -4.913 -1.373 14.496 1.00 97.88 88 PHE A C 1
ATOM 712 O O . PHE A 1 88 ? -3.838 -1.935 14.699 1.00 97.88 88 PHE A O 1
ATOM 719 N N . ASP A 1 89 ? -6.084 -1.915 14.819 1.00 97.75 89 ASP A N 1
ATOM 720 C CA . ASP A 1 89 ? -6.237 -3.294 15.276 1.00 97.75 89 ASP A CA 1
ATOM 721 C C . ASP A 1 89 ? -6.567 -4.204 14.085 1.00 97.75 89 ASP A C 1
ATOM 723 O O . ASP A 1 89 ? -7.487 -3.934 13.307 1.00 97.75 89 ASP A O 1
ATOM 727 N N . ILE A 1 90 ? -5.821 -5.301 13.932 1.00 97.50 90 ILE A N 1
ATOM 728 C CA . ILE A 1 90 ? -6.071 -6.280 12.867 1.00 97.50 90 ILE A CA 1
ATOM 729 C C . ILE A 1 90 ? -7.211 -7.200 13.303 1.00 97.50 90 ILE A C 1
ATOM 731 O O . ILE A 1 90 ? -7.040 -8.042 14.182 1.00 97.50 90 ILE A O 1
ATOM 735 N N . VAL A 1 91 ? -8.369 -7.043 12.664 1.00 97.81 91 VAL A N 1
ATOM 736 C CA . VAL A 1 91 ? -9.569 -7.853 12.936 1.00 97.81 91 VAL A CA 1
ATOM 737 C C . VAL A 1 91 ? -9.586 -9.139 12.105 1.00 97.81 91 VAL A C 1
ATOM 739 O O . VAL A 1 91 ? -10.004 -10.187 12.590 1.00 97.81 91 VAL A O 1
ATOM 742 N N . GLU A 1 92 ? -9.126 -9.072 10.855 1.00 97.38 92 GLU A N 1
ATOM 743 C CA . GLU A 1 92 ? -9.077 -10.207 9.934 1.00 97.38 92 GLU A CA 1
ATOM 744 C C . GLU A 1 92 ? -7.876 -10.076 8.989 1.00 97.38 92 GLU A C 1
ATOM 746 O O . GLU A 1 92 ? -7.557 -8.983 8.522 1.00 97.38 92 GLU A O 1
ATOM 751 N N . GLU A 1 93 ? -7.229 -11.201 8.684 1.00 96.94 93 GLU A N 1
ATOM 752 C CA . GLU A 1 93 ? -6.120 -11.289 7.736 1.00 96.94 93 GLU A CA 1
ATOM 753 C C . GLU A 1 93 ? -6.217 -12.596 6.939 1.00 96.94 93 GLU A C 1
ATOM 755 O O . GLU A 1 93 ? -6.479 -13.665 7.495 1.00 96.94 93 GLU A O 1
ATOM 760 N N . ARG A 1 94 ? -5.995 -12.518 5.621 1.00 96.81 94 ARG A N 1
ATOM 761 C CA . ARG A 1 94 ? -5.865 -13.684 4.737 1.00 96.81 94 ARG A CA 1
ATOM 762 C C . ARG A 1 94 ? -4.772 -13.422 3.711 1.00 96.81 94 ARG A C 1
ATOM 764 O O . ARG A 1 94 ? -4.815 -12.414 3.012 1.00 96.81 94 ARG A O 1
ATOM 771 N N . VAL A 1 95 ? -3.837 -14.358 3.578 1.00 94.81 95 VAL A N 1
ATOM 772 C CA . VAL A 1 95 ? -2.732 -14.300 2.608 1.00 94.81 95 VAL A CA 1
ATOM 773 C C . VAL A 1 95 ? -2.877 -15.391 1.547 1.00 94.81 95 VAL A C 1
ATOM 775 O O . VAL A 1 95 ? -3.534 -16.407 1.773 1.00 94.81 95 VAL A O 1
ATOM 778 N N . GLY A 1 96 ? -2.282 -15.183 0.369 1.00 93.31 96 GLY A N 1
ATOM 779 C CA . GLY A 1 96 ? -2.314 -16.167 -0.723 1.00 93.31 96 GLY A CA 1
ATOM 780 C C . GLY A 1 96 ? -3.668 -16.291 -1.434 1.00 93.31 96 GLY A C 1
ATOM 781 O O . GLY A 1 96 ? -3.946 -17.312 -2.067 1.00 93.31 96 GLY A O 1
ATOM 782 N N . VAL A 1 97 ? -4.528 -15.271 -1.342 1.00 95.25 97 VAL A N 1
ATOM 783 C CA . VAL A 1 97 ? -5.802 -15.238 -2.072 1.00 95.25 97 VAL A CA 1
ATOM 784 C C . VAL A 1 97 ? -5.528 -14.971 -3.552 1.00 95.25 97 VAL A C 1
ATOM 786 O O . VAL A 1 97 ? -5.210 -13.852 -3.944 1.00 95.25 97 VAL A O 1
ATOM 789 N N . ARG A 1 98 ? -5.658 -16.011 -4.379 1.00 92.56 98 ARG A N 1
ATOM 790 C CA . ARG A 1 98 ? -5.430 -15.919 -5.828 1.00 92.56 98 ARG A CA 1
ATOM 791 C C . ARG A 1 98 ? -6.530 -15.119 -6.518 1.00 92.56 98 ARG A C 1
ATOM 793 O O . ARG A 1 98 ? -7.715 -15.353 -6.280 1.00 92.56 98 ARG A O 1
ATOM 800 N N . THR A 1 99 ? -6.136 -14.233 -7.424 1.00 93.19 99 THR A N 1
ATOM 801 C CA . THR A 1 99 ? -7.052 -13.443 -8.251 1.00 93.19 99 THR A CA 1
ATOM 802 C C . THR A 1 99 ? -6.367 -13.015 -9.550 1.00 93.19 99 THR A C 1
ATOM 804 O O . THR A 1 99 ? -5.148 -13.064 -9.662 1.00 93.19 99 THR A O 1
ATOM 807 N N . LEU A 1 100 ? -7.154 -12.602 -10.541 1.00 92.44 100 LEU A N 1
ATOM 808 C CA . LEU A 1 100 ? -6.664 -12.094 -11.822 1.00 92.44 100 LEU A CA 1
ATOM 809 C C . LEU A 1 100 ? -6.882 -10.580 -11.902 1.00 92.44 100 LEU A C 1
ATOM 811 O O . LEU A 1 100 ? -7.864 -10.066 -11.368 1.00 92.44 100 LEU A O 1
ATOM 815 N N . TYR A 1 101 ? -6.023 -9.884 -12.645 1.00 92.81 101 TYR A N 1
ATOM 816 C CA . TYR A 1 101 ? -6.200 -8.470 -12.975 1.00 92.81 101 TYR A CA 1
ATOM 817 C C . TYR A 1 101 ? -6.086 -8.275 -14.486 1.00 92.81 101 TYR A C 1
ATOM 819 O O . TYR A 1 101 ? -5.040 -8.537 -15.076 1.00 92.81 101 TYR A O 1
ATOM 827 N N . THR A 1 102 ? -7.176 -7.853 -15.136 1.00 92.75 102 THR A N 1
ATOM 828 C CA . THR A 1 102 ? -7.243 -7.616 -16.598 1.00 92.75 102 THR A CA 1
ATOM 829 C C . THR A 1 102 ? -6.764 -8.786 -17.480 1.00 92.75 102 THR A C 1
ATOM 831 O O . THR A 1 102 ? -6.346 -8.581 -18.614 1.00 92.75 102 THR A O 1
ATOM 834 N N . ALA A 1 103 ? -6.817 -10.020 -16.972 1.00 91.19 103 ALA A N 1
ATOM 835 C CA . ALA A 1 103 ? -6.289 -11.190 -17.666 1.00 91.19 103 ALA A CA 1
ATOM 836 C C . ALA A 1 103 ? -7.317 -11.825 -18.618 1.00 91.19 103 ALA A C 1
ATOM 838 O O . ALA A 1 103 ? -8.503 -11.939 -18.288 1.00 91.19 103 ALA A O 1
ATOM 839 N N . ASP A 1 104 ? -6.849 -12.302 -19.774 1.00 92.75 104 ASP A N 1
ATOM 840 C CA . ASP A 1 104 ? -7.644 -13.145 -20.666 1.00 92.75 104 ASP A CA 1
ATOM 841 C C . ASP A 1 104 ? -7.656 -14.590 -20.155 1.00 92.75 104 ASP A C 1
ATOM 843 O O . ASP A 1 104 ? -6.640 -15.285 -20.148 1.00 92.75 104 ASP A O 1
ATOM 847 N N . ARG A 1 105 ? -8.843 -15.082 -19.792 1.00 89.94 105 ARG A N 1
ATOM 848 C CA . ARG A 1 105 ? -9.041 -16.454 -19.301 1.00 89.94 105 ARG A CA 1
ATOM 849 C C . ARG A 1 105 ? -8.678 -17.532 -20.324 1.00 89.94 105 ARG A C 1
ATOM 851 O O . ARG A 1 105 ? -8.517 -18.684 -19.935 1.00 89.94 105 ARG A O 1
ATOM 858 N N . ARG A 1 106 ? -8.595 -17.188 -21.612 1.00 93.12 106 ARG A N 1
ATOM 859 C CA .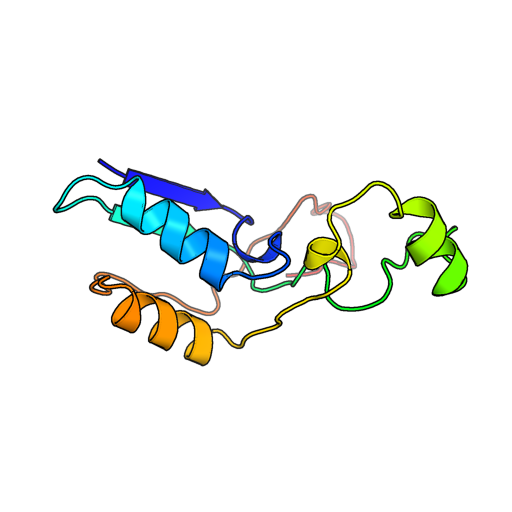 ARG A 1 10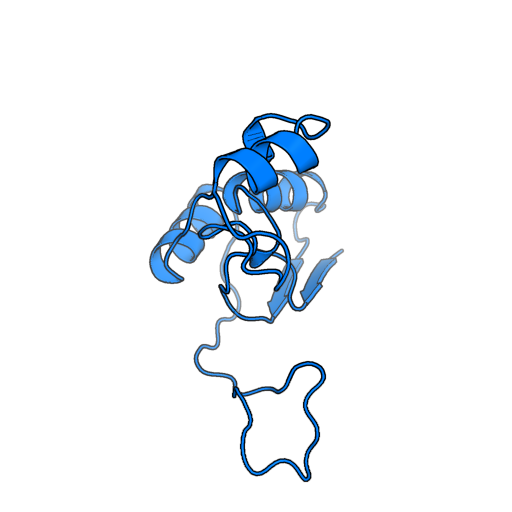6 ? -8.188 -18.104 -22.688 1.00 93.12 106 ARG A CA 1
ATOM 860 C C . ARG A 1 106 ? -6.676 -18.118 -22.914 1.00 93.12 106 ARG A C 1
ATOM 862 O O . ARG A 1 106 ? -6.193 -18.983 -23.640 1.00 93.12 106 ARG A O 1
ATOM 869 N N . SER A 1 107 ? -5.936 -17.187 -22.313 1.00 92.50 107 SER A N 1
ATOM 870 C CA . SER A 1 107 ? -4.483 -17.123 -22.440 1.00 92.50 107 SER A CA 1
ATOM 871 C C . SER A 1 107 ? -3.818 -18.327 -21.771 1.00 92.50 107 SER A C 1
ATOM 873 O O . SER A 1 107 ? -4.170 -18.704 -20.653 1.00 92.50 107 SER A O 1
ATOM 875 N N . MET A 1 108 ? -2.805 -18.894 -22.432 1.00 92.19 108 MET A N 1
ATOM 876 C CA . MET A 1 108 ? -1.928 -19.910 -21.832 1.00 92.19 108 MET A CA 1
ATOM 877 C C . MET A 1 108 ? -0.968 -19.312 -20.793 1.00 92.19 108 MET A C 1
ATOM 879 O O . MET A 1 108 ? -0.436 -20.040 -19.961 1.00 92.19 108 MET A O 1
ATOM 883 N N . MET A 1 109 ? -0.751 -17.994 -20.829 1.00 88.44 109 MET A N 1
ATOM 884 C CA . MET A 1 109 ? 0.056 -17.260 -19.858 1.00 88.44 109 MET A CA 1
ATOM 885 C C . MET A 1 109 ? -0.854 -16.339 -19.045 1.00 88.44 109 MET A C 1
ATOM 887 O O . MET A 1 109 ? -1.400 -15.373 -19.579 1.00 88.44 109 MET A O 1
ATOM 891 N N . ASN A 1 110 ? -0.995 -16.631 -17.754 1.00 83.94 110 ASN A N 1
ATOM 892 C CA . ASN A 1 110 ? -1.660 -15.773 -16.778 1.00 83.94 110 ASN A CA 1
ATOM 893 C C . ASN A 1 110 ? -0.708 -15.527 -15.607 1.00 83.94 110 ASN A C 1
ATOM 895 O O . ASN A 1 110 ? -0.044 -16.456 -15.150 1.00 83.94 110 ASN A O 1
ATOM 899 N N . MET A 1 111 ? -0.660 -14.288 -15.124 1.00 70.50 111 MET A N 1
ATOM 900 C CA . MET A 1 111 ? -0.016 -13.953 -13.855 1.00 70.50 111 MET A CA 1
ATOM 901 C C . MET A 1 111 ? -1.102 -14.038 -12.776 1.00 70.50 111 MET A C 1
ATOM 903 O O . MET A 1 111 ? -2.081 -13.294 -12.849 1.00 70.50 111 MET A O 1
ATOM 907 N N . ALA A 1 112 ? -0.985 -15.006 -11.867 1.00 59.34 112 ALA A N 1
ATOM 908 C CA . ALA A 1 112 ? -1.960 -15.314 -10.819 1.00 59.34 112 ALA A CA 1
ATOM 909 C C . ALA A 1 112 ? -1.266 -15.527 -9.474 1.00 59.34 112 ALA A C 1
ATOM 911 O O . ALA A 1 112 ? -0.095 -15.971 -9.497 1.00 59.34 112 ALA A O 1
#

Foldseek 3Di:
DEDEAEQHCLAFLDSLVVLLVRLVPADVVYYYHYHDDNPRPLPDQPPDVPCPDPVVSCVVCVVPDCSSNHHDRDDPVVVVVSNVVSPDDCPDDDPPDDDADPDDPPDPDGDD

Secondary structure (DSSP, 8-state):
-EEEEES-GGGSSBHHHHHHHHHHHSPTT-EEEEES----TTSS----TT--SHHHHHHHTTTS-GGGG--B---HHHHHHHHHHTT-------------SS--TT-S----

Organism: NCBI:txid33649